Protein AF-A0A1S3YJ07-F1 (afdb_monomer_lite)

Structure (mmCIF, N/CA/C/O backbone):
data_AF-A0A1S3YJ07-F1
#
_entry.id   AF-A0A1S3YJ07-F1
#
loop_
_atom_site.group_PDB
_atom_site.id
_atom_site.type_symbol
_atom_site.label_atom_id
_atom_site.label_alt_id
_atom_site.label_comp_id
_atom_site.label_asym_id
_atom_site.label_entity_id
_atom_site.label_seq_id
_atom_site.pdbx_PDB_ins_code
_atom_site.Cartn_x
_atom_site.Cartn_y
_atom_site.Cartn_z
_atom_site.occupancy
_atom_site.B_iso_or_equiv
_atom_site.auth_seq_id
_atom_site.auth_comp_id
_atom_site.auth_asym_id
_atom_site.auth_atom_id
_atom_site.pdbx_PDB_model_num
ATOM 1 N N . MET A 1 1 ? 31.414 -29.945 -2.324 1.00 38.88 1 MET A N 1
ATOM 2 C CA . MET A 1 1 ? 31.951 -28.760 -1.620 1.00 38.88 1 MET A CA 1
ATOM 3 C C . MET A 1 1 ? 32.238 -27.699 -2.676 1.00 38.88 1 MET A C 1
ATOM 5 O O . MET A 1 1 ? 33.074 -27.951 -3.528 1.00 38.88 1 MET A O 1
ATOM 9 N N . GLY A 1 2 ? 31.501 -26.589 -2.704 1.00 36.69 2 GLY A N 1
ATOM 10 C CA . GLY A 1 2 ? 31.653 -25.562 -3.743 1.00 36.69 2 GLY A CA 1
ATOM 11 C C . GLY A 1 2 ? 30.536 -24.531 -3.644 1.00 36.69 2 GLY A C 1
ATOM 12 O O . GLY A 1 2 ? 29.537 -24.623 -4.344 1.00 36.69 2 GLY A O 1
ATOM 13 N N . ASN A 1 3 ? 30.669 -23.625 -2.679 1.00 35.56 3 ASN A N 1
ATOM 14 C CA . ASN A 1 3 ? 29.653 -22.651 -2.297 1.00 35.56 3 ASN A CA 1
ATOM 15 C C . ASN A 1 3 ? 29.493 -21.579 -3.384 1.00 35.56 3 ASN A C 1
ATOM 17 O O . ASN A 1 3 ? 30.415 -20.795 -3.603 1.00 35.56 3 ASN A O 1
ATOM 21 N N . SER A 1 4 ? 28.316 -21.504 -4.008 1.00 40.06 4 SER A N 1
ATOM 22 C CA . SER A 1 4 ? 27.933 -20.367 -4.848 1.00 40.06 4 SER A CA 1
ATOM 23 C C . SER A 1 4 ? 27.551 -19.205 -3.936 1.00 40.06 4 SER A C 1
ATOM 25 O O . SER A 1 4 ? 26.447 -19.146 -3.391 1.00 40.06 4 SER A O 1
ATOM 27 N N . LYS A 1 5 ? 28.516 -18.323 -3.675 1.00 46.84 5 LYS A N 1
ATOM 28 C CA . LYS A 1 5 ? 28.265 -17.061 -2.995 1.00 46.84 5 LYS A CA 1
ATOM 29 C C . LYS A 1 5 ? 28.143 -15.947 -4.037 1.00 46.84 5 LYS A C 1
ATOM 31 O O . LYS A 1 5 ? 28.994 -15.826 -4.909 1.00 46.84 5 LYS A O 1
ATOM 36 N N . HIS A 1 6 ? 27.141 -15.096 -3.813 1.00 47.03 6 HIS A N 1
ATOM 37 C CA . HIS A 1 6 ? 27.047 -13.697 -4.249 1.00 47.03 6 HIS A CA 1
ATOM 38 C C . HIS A 1 6 ? 26.337 -13.375 -5.575 1.00 47.03 6 HIS A C 1
ATOM 40 O O . HIS A 1 6 ? 26.879 -12.684 -6.426 1.00 47.03 6 HIS A O 1
ATOM 46 N N . GLN A 1 7 ? 25.036 -13.684 -5.641 1.00 44.62 7 GLN A N 1
ATOM 47 C CA . GLN A 1 7 ? 24.064 -12.913 -6.440 1.00 44.62 7 GLN A CA 1
ATOM 48 C C . GLN A 1 7 ? 23.417 -11.792 -5.589 1.00 44.62 7 GLN A C 1
ATOM 50 O O . GLN A 1 7 ? 22.205 -11.612 -5.588 1.00 44.62 7 GLN A O 1
ATOM 55 N N . THR A 1 8 ? 24.199 -11.072 -4.777 1.00 48.09 8 THR A N 1
ATOM 56 C CA . THR A 1 8 ? 23.688 -10.011 -3.878 1.00 48.09 8 THR A CA 1
ATOM 57 C C . THR A 1 8 ? 24.298 -8.629 -4.126 1.00 48.09 8 THR A C 1
ATOM 59 O O . THR A 1 8 ? 23.823 -7.654 -3.556 1.00 48.09 8 THR A O 1
ATOM 62 N N . HIS A 1 9 ? 25.296 -8.501 -5.009 1.00 48.03 9 HIS A N 1
ATOM 63 C CA . HIS A 1 9 ? 26.032 -7.243 -5.210 1.00 48.03 9 HIS A CA 1
ATOM 64 C C . HIS A 1 9 ? 25.485 -6.312 -6.311 1.00 48.03 9 HIS A C 1
ATOM 66 O O . HIS A 1 9 ? 25.940 -5.178 -6.405 1.00 48.03 9 HIS A O 1
ATOM 72 N N . LEU A 1 10 ? 24.509 -6.740 -7.123 1.00 54.19 10 LEU A N 1
ATOM 73 C CA . LEU A 1 10 ? 24.011 -5.948 -8.267 1.00 54.19 10 LEU A CA 1
ATOM 74 C C . LEU A 1 10 ? 22.705 -5.185 -8.003 1.00 54.19 10 LEU A C 1
ATOM 76 O O . LEU A 1 10 ? 22.367 -4.272 -8.749 1.00 54.19 10 LEU A O 1
ATOM 80 N N . VAL A 1 11 ? 21.975 -5.524 -6.937 1.00 60.56 11 VAL A N 1
ATOM 81 C CA . VAL A 1 11 ? 20.701 -4.860 -6.609 1.00 60.56 11 VAL A CA 1
ATOM 82 C C . VAL A 1 11 ? 20.949 -3.451 -6.065 1.00 60.56 11 VAL A C 1
ATOM 84 O O . VAL A 1 11 ? 20.222 -2.518 -6.388 1.00 60.56 11 VAL A O 1
ATOM 87 N N . TYR A 1 12 ? 22.011 -3.284 -5.277 1.00 69.19 12 TYR A N 1
ATOM 88 C CA . TYR A 1 12 ? 22.295 -2.039 -4.568 1.00 69.19 12 TYR A CA 1
ATOM 89 C C . TYR A 1 12 ? 22.664 -0.865 -5.503 1.00 69.19 12 TYR A C 1
ATOM 91 O O . TYR A 1 12 ? 22.020 0.178 -5.393 1.00 69.19 12 TYR A O 1
ATOM 99 N N . PRO A 1 13 ? 23.570 -1.020 -6.495 1.00 80.81 13 PRO A N 1
ATOM 100 C CA . PRO A 1 13 ? 23.916 0.075 -7.410 1.00 80.81 13 PRO A CA 1
ATOM 101 C C . PRO A 1 13 ? 22.731 0.540 -8.266 1.00 80.81 13 PRO A C 1
ATOM 103 O O . PRO A 1 13 ? 22.566 1.728 -8.532 1.00 80.81 13 PRO A O 1
ATOM 106 N N . HIS A 1 14 ? 21.868 -0.394 -8.676 1.00 84.62 14 HIS A N 1
ATOM 107 C CA . HIS A 1 14 ? 20.701 -0.068 -9.490 1.00 84.62 14 HIS A CA 1
ATOM 108 C C . HIS A 1 14 ? 19.656 0.734 -8.704 1.00 84.62 14 HIS A C 1
ATOM 110 O O . HIS A 1 14 ? 19.100 1.706 -9.216 1.00 84.62 14 HIS A O 1
ATOM 116 N N . VAL A 1 15 ? 19.413 0.349 -7.448 1.00 85.19 15 VAL A N 1
ATOM 117 C CA . VAL A 1 15 ? 18.497 1.068 -6.552 1.00 85.19 15 VAL A CA 1
ATOM 118 C C . VAL A 1 15 ? 19.017 2.479 -6.261 1.00 85.19 15 VAL A C 1
ATOM 120 O O . VAL A 1 15 ? 18.230 3.427 -6.277 1.00 85.19 15 VAL A O 1
ATOM 123 N N . GLU A 1 16 ? 20.327 2.647 -6.065 1.00 85.81 16 GLU A N 1
ATOM 124 C CA . GLU A 1 16 ? 20.937 3.971 -5.892 1.00 85.81 16 GLU A CA 1
ATOM 125 C C . GLU A 1 16 ? 20.755 4.862 -7.127 1.00 85.81 16 GLU A C 1
ATOM 127 O O . GLU A 1 16 ? 20.309 6.004 -6.997 1.00 85.81 16 GLU A O 1
ATOM 132 N N . ASP A 1 17 ? 21.031 4.359 -8.329 1.00 89.88 17 ASP A N 1
ATOM 133 C CA . ASP A 1 17 ? 20.862 5.139 -9.562 1.00 89.88 17 ASP A CA 1
ATOM 134 C C . ASP A 1 17 ? 19.401 5.494 -9.851 1.00 89.88 17 ASP A C 1
ATOM 136 O O . ASP A 1 17 ? 19.106 6.600 -10.316 1.00 89.88 17 ASP A O 1
ATOM 140 N N . LEU A 1 18 ? 18.468 4.594 -9.535 1.00 89.31 18 LEU A N 1
ATOM 141 C CA . LEU A 1 18 ? 17.036 4.880 -9.597 1.00 89.31 18 LEU A CA 1
ATOM 142 C C . LEU A 1 18 ? 16.640 5.982 -8.615 1.00 89.31 18 LEU A C 1
ATOM 144 O O . LEU A 1 18 ? 15.888 6.882 -8.989 1.00 89.31 18 LEU A O 1
ATOM 148 N N . SER A 1 19 ? 17.163 5.946 -7.387 1.00 88.25 19 SER A N 1
ATOM 149 C CA . SER A 1 19 ? 16.820 6.928 -6.352 1.00 88.25 19 SER A CA 1
ATOM 150 C C . SER A 1 19 ? 17.144 8.368 -6.772 1.00 88.25 19 SER A C 1
ATOM 152 O O . SER A 1 19 ? 16.365 9.276 -6.488 1.00 88.25 19 SER A O 1
ATOM 154 N N . LYS A 1 20 ? 18.216 8.565 -7.557 1.00 91.25 20 LYS A N 1
ATOM 155 C CA . LYS A 1 20 ? 18.638 9.876 -8.087 1.00 91.25 20 LYS A CA 1
ATOM 156 C C . LYS A 1 20 ? 17.612 10.513 -9.032 1.00 91.25 20 LYS A C 1
ATOM 158 O O . LYS A 1 20 ? 17.673 11.716 -9.269 1.00 91.25 20 LYS A O 1
ATOM 163 N N . ARG A 1 21 ? 16.676 9.731 -9.587 1.00 94.38 21 ARG A N 1
ATOM 164 C CA . ARG A 1 21 ? 15.612 10.229 -10.480 1.00 94.38 21 ARG A CA 1
ATOM 165 C C . ARG A 1 21 ? 14.458 10.894 -9.727 1.00 94.38 21 ARG A C 1
ATOM 167 O O . ARG A 1 21 ? 13.636 11.562 -10.350 1.00 94.38 21 ARG A O 1
ATOM 174 N N . PHE A 1 22 ? 14.380 10.716 -8.411 1.00 93.25 22 PHE A N 1
ATOM 175 C CA . PHE A 1 22 ? 13.319 11.262 -7.570 1.00 93.25 22 PHE A CA 1
ATOM 176 C C . PHE A 1 22 ? 13.853 12.411 -6.710 1.00 93.25 22 PHE A C 1
ATOM 178 O O . PHE A 1 22 ? 15.013 12.422 -6.313 1.00 93.25 22 PHE A O 1
ATOM 185 N N . LYS A 1 23 ? 12.990 13.384 -6.387 1.00 94.31 23 LYS A N 1
ATOM 186 C CA . LYS A 1 23 ? 13.354 14.508 -5.501 1.00 94.31 23 LYS A CA 1
ATOM 187 C C . LYS A 1 23 ? 13.697 14.039 -4.082 1.00 94.31 23 LYS A C 1
ATOM 189 O O . LYS A 1 23 ? 14.557 14.623 -3.434 1.00 94.31 23 L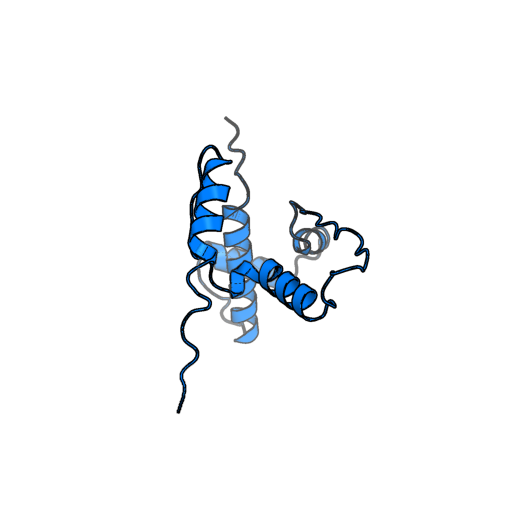YS A O 1
ATOM 194 N N . SER A 1 24 ? 13.009 13.007 -3.606 1.00 91.94 24 SER A N 1
ATOM 195 C CA . SER A 1 24 ? 13.280 12.321 -2.345 1.00 91.94 24 SER A CA 1
ATOM 196 C C . SER A 1 24 ? 12.685 10.913 -2.388 1.00 91.94 24 SER A C 1
ATOM 198 O O . SER A 1 24 ? 11.670 10.679 -3.046 1.00 91.94 24 SER A O 1
ATOM 200 N N . VAL A 1 25 ? 13.325 9.974 -1.690 1.00 90.94 25 VAL A N 1
ATOM 201 C CA . VAL A 1 25 ? 12.864 8.588 -1.526 1.00 90.94 25 VAL A CA 1
ATOM 202 C C . VAL A 1 25 ? 12.992 8.223 -0.052 1.00 90.94 25 VAL A C 1
ATOM 204 O O . VAL A 1 25 ? 14.011 8.510 0.571 1.00 90.94 25 VAL A O 1
ATOM 207 N N . GLU A 1 26 ? 11.963 7.591 0.507 1.00 90.75 26 GLU A N 1
ATOM 208 C CA . GLU A 1 26 ? 11.965 7.084 1.878 1.00 90.75 26 GLU A CA 1
ATOM 209 C C . GLU A 1 26 ? 11.729 5.571 1.856 1.00 90.75 26 GLU A C 1
ATOM 211 O O . GLU A 1 26 ? 10.799 5.087 1.209 1.00 90.75 26 GLU A O 1
ATOM 216 N N . PHE A 1 27 ? 12.555 4.819 2.582 1.00 87.81 27 PHE A N 1
ATOM 217 C CA . PHE A 1 27 ? 12.435 3.368 2.687 1.00 87.81 27 PHE A CA 1
ATOM 218 C C . PHE A 1 27 ? 11.774 2.997 4.014 1.00 87.81 27 PHE A C 1
ATOM 220 O O . PHE A 1 27 ? 12.301 3.290 5.086 1.00 87.81 27 PHE A O 1
ATOM 227 N N . LYS A 1 28 ? 10.618 2.328 3.946 1.00 89.12 28 LYS A N 1
ATOM 228 C CA . LYS A 1 28 ? 9.881 1.833 5.118 1.00 89.12 28 LYS A CA 1
ATOM 229 C C . LYS A 1 28 ? 9.706 0.329 5.043 1.00 89.12 28 LYS A C 1
ATOM 231 O O . LYS A 1 28 ? 9.272 -0.201 4.021 1.00 89.12 28 LYS A O 1
ATOM 236 N N . TYR A 1 29 ? 9.980 -0.348 6.153 1.00 87.81 29 TYR A N 1
ATOM 237 C CA . TYR A 1 29 ? 9.644 -1.757 6.289 1.00 87.81 29 TYR A CA 1
ATOM 238 C C . TYR A 1 29 ? 8.130 -1.922 6.459 1.00 87.81 29 TYR A C 1
ATOM 240 O O . TYR A 1 29 ? 7.545 -1.391 7.403 1.00 87.81 29 TYR A O 1
ATOM 248 N N . ASN A 1 30 ? 7.513 -2.686 5.559 1.00 83.50 30 ASN A N 1
ATOM 249 C CA . ASN A 1 30 ? 6.120 -3.102 5.657 1.00 83.50 30 ASN A CA 1
ATOM 250 C C . ASN A 1 30 ? 6.084 -4.632 5.764 1.00 83.50 30 ASN A C 1
ATOM 252 O O . ASN A 1 30 ? 6.571 -5.304 4.852 1.00 83.50 30 ASN A O 1
ATOM 256 N N . PRO A 1 31 ? 5.537 -5.203 6.855 1.00 88.50 31 PRO A N 1
ATOM 257 C CA . PRO A 1 31 ? 5.378 -6.646 6.971 1.00 88.50 31 PRO A CA 1
ATOM 258 C C . PRO A 1 31 ? 4.599 -7.219 5.787 1.00 88.50 31 PRO A C 1
ATOM 260 O O . PRO A 1 31 ? 3.668 -6.586 5.293 1.00 88.50 31 PRO A O 1
ATOM 263 N N . ARG A 1 32 ? 4.928 -8.454 5.398 1.00 82.88 32 ARG A N 1
ATOM 264 C CA . ARG A 1 32 ? 4.334 -9.170 4.258 1.00 82.88 32 ARG A CA 1
ATOM 265 C C . ARG A 1 32 ? 2.799 -9.124 4.225 1.00 82.88 32 ARG A C 1
ATOM 267 O O . ARG A 1 32 ? 2.214 -8.863 3.185 1.00 82.88 32 ARG A O 1
ATOM 274 N N . PHE A 1 33 ? 2.163 -9.268 5.388 1.00 79.81 33 PHE A N 1
ATOM 275 C CA . PHE A 1 33 ? 0.706 -9.183 5.554 1.00 79.81 33 PHE A CA 1
ATOM 276 C C . PHE A 1 33 ? 0.088 -7.861 5.057 1.00 79.81 33 PHE A C 1
ATOM 278 O O . PHE A 1 33 ? -1.074 -7.823 4.684 1.00 79.81 33 PHE A O 1
ATOM 285 N N . TYR A 1 34 ? 0.849 -6.766 5.040 1.00 80.50 34 TYR A N 1
ATOM 286 C CA . TYR A 1 34 ? 0.390 -5.469 4.533 1.00 80.50 34 TYR A CA 1
ATOM 287 C C . TYR A 1 34 ? 0.795 -5.208 3.078 1.00 80.50 34 TYR A C 1
ATOM 289 O O . TYR A 1 34 ? 0.461 -4.154 2.541 1.00 80.50 34 TYR A O 1
ATOM 297 N N . ASN A 1 35 ? 1.509 -6.140 2.444 1.00 86.88 35 ASN A N 1
ATOM 298 C CA . ASN A 1 35 ? 2.049 -5.999 1.095 1.00 86.88 35 ASN A CA 1
ATOM 299 C C . ASN A 1 35 ? 1.529 -7.094 0.146 1.00 86.88 35 ASN A C 1
ATOM 301 O O . ASN A 1 35 ? 2.222 -7.505 -0.783 1.00 86.88 35 ASN A O 1
ATOM 305 N N . GLU A 1 36 ? 0.297 -7.560 0.381 1.00 86.94 36 GLU A N 1
ATOM 306 C CA . GLU A 1 36 ? -0.337 -8.662 -0.360 1.00 86.94 36 GLU A CA 1
ATOM 307 C C . GLU A 1 36 ? -0.346 -8.431 -1.878 1.00 86.94 36 GLU A C 1
ATOM 309 O O . GLU A 1 36 ? -0.171 -9.375 -2.643 1.00 86.94 36 GLU A O 1
ATOM 314 N N . LEU A 1 37 ? -0.488 -7.177 -2.330 1.00 86.44 37 LEU A N 1
ATOM 315 C CA . LEU A 1 37 ? -0.423 -6.847 -3.755 1.00 86.44 37 LEU A CA 1
ATOM 316 C C . LEU A 1 37 ? 0.966 -7.133 -4.344 1.00 86.44 37 LEU A C 1
ATOM 318 O O . LEU A 1 37 ? 1.054 -7.724 -5.416 1.00 86.44 37 LEU A O 1
ATOM 322 N N . ALA A 1 38 ? 2.047 -6.746 -3.660 1.00 89.12 38 ALA A N 1
ATOM 323 C CA . ALA A 1 38 ? 3.400 -7.014 -4.143 1.00 89.12 38 ALA A CA 1
ATOM 324 C C . ALA A 1 38 ? 3.696 -8.520 -4.178 1.00 89.12 38 ALA A C 1
ATOM 326 O O . ALA A 1 38 ? 4.300 -9.001 -5.134 1.00 89.12 38 ALA A O 1
ATOM 327 N N . ASP A 1 39 ? 3.220 -9.270 -3.182 1.00 88.56 39 ASP A N 1
ATOM 328 C CA . ASP A 1 39 ? 3.329 -10.731 -3.159 1.00 88.56 39 ASP A CA 1
ATOM 329 C C . ASP A 1 39 ? 2.554 -11.393 -4.305 1.00 88.56 39 ASP A C 1
ATOM 331 O O . ASP A 1 39 ? 3.066 -12.312 -4.953 1.00 88.56 39 ASP A O 1
ATOM 335 N N . ALA A 1 40 ? 1.327 -10.933 -4.569 1.00 90.00 40 ALA A N 1
ATOM 336 C CA . ALA A 1 40 ? 0.510 -11.426 -5.672 1.00 90.00 40 ALA A CA 1
ATOM 337 C C . ALA A 1 40 ? 1.187 -11.147 -7.021 1.00 90.00 40 ALA A C 1
ATOM 339 O O . ALA A 1 40 ? 1.276 -12.044 -7.857 1.00 90.00 40 ALA A O 1
ATOM 340 N N . LEU A 1 41 ? 1.740 -9.945 -7.208 1.00 88.81 41 LEU A N 1
ATOM 341 C CA . LEU A 1 41 ? 2.488 -9.578 -8.412 1.00 88.81 41 LEU A CA 1
ATOM 342 C C . LEU A 1 41 ? 3.770 -10.403 -8.573 1.00 88.81 41 LEU A C 1
ATOM 344 O O . LEU A 1 41 ? 4.045 -10.879 -9.670 1.00 88.81 41 LEU A O 1
ATOM 348 N N . ALA A 1 42 ? 4.528 -10.627 -7.496 1.00 89.06 42 ALA A N 1
ATOM 349 C CA . ALA A 1 42 ? 5.719 -11.477 -7.529 1.00 89.06 42 ALA A CA 1
ATOM 350 C C . ALA A 1 42 ? 5.375 -12.936 -7.873 1.00 89.06 42 ALA A C 1
ATOM 352 O O . ALA A 1 42 ? 6.106 -13.590 -8.614 1.00 89.06 42 ALA A O 1
ATOM 353 N N . THR A 1 43 ? 4.241 -13.431 -7.368 1.00 90.94 43 THR A N 1
ATOM 354 C CA . THR A 1 43 ? 3.727 -14.770 -7.687 1.00 90.94 43 THR A CA 1
ATOM 355 C C . THR A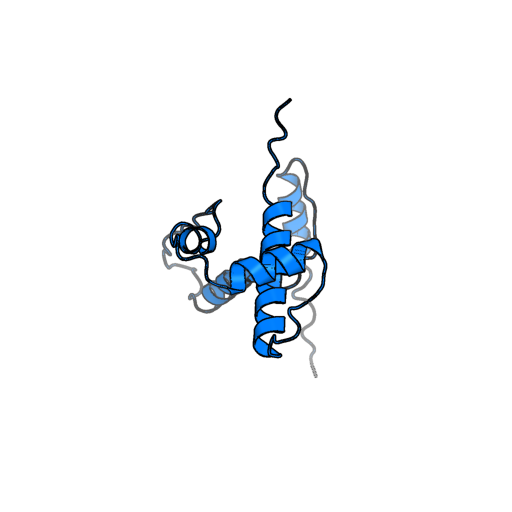 1 43 ? 3.272 -14.861 -9.142 1.00 90.94 43 THR A C 1
ATOM 357 O O . THR A 1 43 ? 3.565 -15.841 -9.812 1.00 90.94 43 THR A O 1
ATOM 360 N N . LEU A 1 44 ? 2.593 -13.840 -9.666 1.00 87.31 44 LEU A N 1
ATOM 361 C CA . LEU A 1 44 ? 2.229 -13.795 -11.084 1.00 87.31 44 LEU A CA 1
ATOM 362 C C . LEU A 1 44 ? 3.480 -13.772 -11.966 1.00 87.31 44 LEU A C 1
ATOM 364 O O . LEU A 1 44 ? 3.584 -14.563 -12.898 1.00 87.31 44 LEU A O 1
ATOM 368 N N . ALA A 1 45 ? 4.456 -12.927 -11.632 1.00 84.56 45 ALA A N 1
ATOM 369 C CA . ALA A 1 45 ? 5.710 -12.821 -12.369 1.00 84.56 45 ALA A CA 1
ATOM 370 C C . ALA A 1 45 ? 6.513 -14.131 -12.385 1.00 84.56 45 ALA A C 1
ATOM 372 O O . ALA A 1 45 ? 7.181 -14.403 -13.374 1.00 84.56 45 ALA A O 1
ATOM 373 N N . SER A 1 46 ? 6.441 -14.955 -11.332 1.00 84.38 46 SER A N 1
ATOM 374 C CA . SER A 1 46 ? 7.148 -16.244 -11.296 1.00 84.38 46 SER A CA 1
ATOM 375 C C . SER A 1 46 ? 6.500 -17.330 -12.157 1.00 84.38 46 SER A C 1
ATOM 377 O O . SER A 1 46 ? 7.172 -18.288 -12.534 1.00 84.38 46 SER A O 1
ATOM 379 N N . VAL A 1 47 ? 5.207 -17.196 -12.456 1.00 85.19 47 VAL A N 1
ATOM 380 C CA . VAL A 1 47 ? 4.462 -18.118 -13.328 1.00 85.19 47 VAL A CA 1
ATOM 381 C C . VAL A 1 47 ? 4.589 -17.714 -14.797 1.00 85.19 47 VAL A C 1
ATOM 383 O O . VAL A 1 47 ? 4.410 -18.546 -15.687 1.00 85.19 47 VAL A O 1
ATOM 386 N N . LEU A 1 48 ? 4.906 -16.447 -15.065 1.00 78.75 48 LEU A N 1
ATOM 387 C CA . LEU A 1 48 ? 5.100 -15.966 -16.423 1.00 78.75 48 LEU A CA 1
ATOM 388 C C . LEU A 1 48 ? 6.423 -16.496 -17.006 1.00 78.75 48 LEU A C 1
ATOM 390 O O . LEU A 1 48 ? 7.440 -16.530 -16.311 1.00 78.75 48 LEU A O 1
ATOM 394 N N . PRO A 1 49 ? 6.426 -16.917 -18.284 1.00 74.06 49 PRO A N 1
ATOM 395 C CA . PRO A 1 49 ? 7.655 -17.291 -18.969 1.00 74.06 49 PRO A CA 1
ATOM 396 C C . PRO A 1 49 ? 8.586 -16.080 -19.094 1.00 74.06 49 PRO A C 1
ATOM 398 O O . PRO A 1 49 ? 8.123 -14.941 -19.159 1.00 74.06 49 PRO A O 1
ATOM 401 N N . ASP A 1 50 ? 9.895 -16.341 -19.161 1.00 71.12 50 ASP A N 1
ATOM 402 C CA . ASP A 1 50 ? 10.909 -15.306 -19.382 1.00 71.12 50 ASP A CA 1
ATOM 403 C C . ASP A 1 50 ? 10.537 -14.483 -20.634 1.00 71.12 50 ASP A C 1
ATOM 405 O O . ASP A 1 50 ? 10.434 -15.056 -21.728 1.00 71.12 50 ASP A O 1
ATOM 409 N N . PRO A 1 51 ? 10.282 -13.165 -20.507 1.00 63.38 51 PRO A N 1
ATOM 410 C CA . PRO A 1 51 ? 9.723 -12.338 -21.574 1.00 63.38 51 PRO A CA 1
ATOM 411 C C . PRO A 1 51 ? 10.745 -11.996 -22.668 1.00 63.38 51 PRO A C 1
ATOM 413 O O . PRO A 1 51 ? 10.641 -10.950 -23.303 1.00 63.38 51 PRO A O 1
ATOM 416 N N . GLY A 1 52 ? 11.725 -12.868 -22.925 1.00 68.75 52 GLY A N 1
ATOM 417 C CA . GLY A 1 52 ? 12.802 -12.633 -23.884 1.00 68.75 52 GLY A CA 1
ATOM 418 C C . GLY A 1 52 ? 12.303 -12.195 -25.265 1.00 68.75 52 GLY A C 1
ATOM 419 O O . GLY A 1 52 ? 12.893 -11.296 -25.847 1.00 68.75 52 GLY A O 1
ATOM 420 N N . ASN A 1 53 ? 11.198 -12.777 -25.756 1.00 63.78 53 ASN A N 1
ATOM 421 C CA . ASN A 1 53 ? 10.589 -12.437 -27.054 1.00 63.78 53 ASN A CA 1
ATOM 422 C C . ASN A 1 53 ? 9.044 -12.404 -27.047 1.00 63.78 53 ASN A C 1
ATOM 424 O O . ASN A 1 53 ? 8.432 -12.250 -28.104 1.00 63.78 53 ASN A O 1
ATOM 428 N N . VAL A 1 54 ? 8.389 -12.601 -25.897 1.00 70.44 54 VAL A N 1
ATOM 429 C CA . VAL A 1 54 ? 6.921 -12.684 -25.820 1.00 70.44 54 VAL A CA 1
ATOM 430 C C . VAL A 1 54 ? 6.363 -11.324 -25.422 1.00 70.44 54 VAL A C 1
ATOM 432 O O . VAL A 1 54 ? 6.709 -10.791 -24.371 1.00 70.44 54 VAL A O 1
ATOM 435 N N . HIS A 1 55 ? 5.492 -10.765 -26.264 1.00 73.62 55 HIS A N 1
ATOM 436 C CA . HIS A 1 55 ? 4.739 -9.566 -25.914 1.00 73.62 55 HIS A CA 1
ATOM 437 C C . HIS A 1 55 ? 3.726 -9.918 -24.822 1.00 73.62 55 HIS A C 1
ATOM 439 O O . HIS A 1 55 ? 2.842 -10.745 -25.038 1.00 73.62 55 HIS A O 1
ATOM 445 N N . ILE A 1 56 ? 3.892 -9.319 -23.644 1.00 74.38 56 ILE A N 1
ATOM 446 C CA . ILE A 1 56 ? 2.943 -9.417 -22.537 1.00 74.38 56 ILE A CA 1
ATOM 447 C C . ILE A 1 56 ? 2.205 -8.085 -22.476 1.00 74.38 56 ILE A C 1
ATOM 449 O O . ILE A 1 56 ? 2.842 -7.036 -22.344 1.00 74.38 56 ILE A O 1
ATOM 453 N N . ASP A 1 57 ? 0.879 -8.135 -22.572 1.00 79.56 57 ASP A N 1
ATOM 454 C CA . ASP A 1 57 ? 0.046 -6.946 -22.433 1.00 79.56 57 ASP A CA 1
ATOM 455 C C . ASP A 1 57 ? 0.261 -6.308 -21.046 1.00 79.56 57 ASP A C 1
ATOM 457 O O . ASP A 1 57 ? 0.332 -7.025 -20.039 1.00 79.56 57 ASP A O 1
ATOM 461 N N . PRO A 1 58 ? 0.375 -4.970 -20.952 1.00 79.06 58 PRO A N 1
ATOM 462 C CA . PRO A 1 58 ? 0.540 -4.296 -19.671 1.00 79.06 58 PRO A CA 1
ATOM 463 C C . PRO A 1 58 ? -0.616 -4.605 -18.711 1.00 79.06 58 PRO A C 1
ATOM 465 O O . PRO A 1 58 ? -1.787 -4.467 -19.059 1.00 79.06 58 PRO A O 1
ATOM 468 N N . LEU A 1 59 ? -0.287 -4.973 -17.470 1.00 81.69 59 LEU A N 1
ATOM 469 C CA . LEU A 1 59 ? -1.289 -5.161 -16.425 1.00 81.69 59 LEU A CA 1
ATOM 470 C C . LEU A 1 59 ? -1.767 -3.799 -15.905 1.00 81.69 59 LEU A C 1
ATOM 472 O O . LEU A 1 59 ? -1.005 -3.067 -15.268 1.00 81.69 59 LEU A O 1
ATOM 476 N N . GLU A 1 60 ? -3.039 -3.473 -16.125 1.00 81.25 60 GLU A N 1
ATOM 477 C CA . GLU A 1 60 ? -3.650 -2.271 -15.558 1.00 81.25 60 GLU A CA 1
ATOM 478 C C . GLU A 1 60 ? -3.987 -2.465 -14.073 1.00 81.25 60 GLU A C 1
ATOM 480 O O . GLU A 1 60 ? -4.784 -3.326 -13.695 1.00 81.25 60 GLU A O 1
ATOM 485 N N . ILE A 1 61 ? -3.407 -1.623 -13.213 1.00 81.06 61 ILE A N 1
ATOM 486 C CA . ILE A 1 61 ? -3.711 -1.594 -11.779 1.00 81.06 61 ILE A CA 1
ATOM 487 C C . ILE A 1 61 ? -4.618 -0.397 -11.499 1.00 81.06 61 ILE A C 1
ATOM 489 O O . ILE A 1 61 ? -4.191 0.754 -11.560 1.00 81.06 61 ILE A O 1
ATOM 493 N N . GLN A 1 62 ? -5.874 -0.666 -11.146 1.00 79.31 62 GLN A N 1
ATOM 494 C CA . GLN A 1 62 ? -6.812 0.374 -10.726 1.00 79.31 62 GLN A CA 1
ATOM 495 C C . GLN A 1 62 ? -6.734 0.580 -9.212 1.00 79.31 62 GLN A C 1
ATOM 497 O O . GLN A 1 62 ? -7.093 -0.302 -8.428 1.00 79.31 62 GLN A O 1
ATOM 502 N N . VAL A 1 63 ? -6.308 1.770 -8.789 1.00 74.88 63 VAL A N 1
ATOM 503 C CA . VAL A 1 63 ? -6.351 2.172 -7.380 1.00 74.88 63 VAL A CA 1
ATOM 504 C C . VAL A 1 63 ? -7.753 2.689 -7.071 1.00 74.88 63 VAL A C 1
ATOM 506 O O . VAL A 1 63 ? -8.172 3.723 -7.582 1.00 74.88 63 VAL A O 1
ATOM 509 N N . ARG A 1 64 ? -8.501 1.964 -6.236 1.00 69.19 64 ARG A N 1
ATOM 510 C CA . ARG A 1 64 ? -9.805 2.419 -5.737 1.00 69.19 64 ARG A CA 1
ATOM 511 C C . ARG A 1 64 ? -9.615 3.108 -4.391 1.00 69.19 64 ARG A C 1
ATOM 513 O O . ARG A 1 64 ? -9.165 2.478 -3.440 1.00 69.19 64 ARG A O 1
ATOM 520 N N . GLU A 1 65 ? -9.996 4.380 -4.303 1.00 60.31 65 GLU A N 1
ATOM 521 C CA . GLU A 1 65 ? -9.945 5.149 -3.048 1.00 60.31 65 GLU A CA 1
ATOM 522 C C . GLU A 1 65 ? -10.942 4.628 -2.001 1.00 60.31 65 GLU A C 1
ATOM 524 O O . GLU A 1 65 ? -10.701 4.718 -0.797 1.00 60.31 65 GLU A O 1
ATOM 529 N N . ARG A 1 66 ? -12.053 4.027 -2.448 1.00 55.28 66 ARG A N 1
ATOM 530 C CA . ARG A 1 66 ? -13.007 3.347 -1.568 1.00 55.28 66 ARG A CA 1
ATOM 531 C C . ARG A 1 66 ? -12.642 1.875 -1.421 1.00 55.28 66 ARG A C 1
ATOM 533 O O . ARG A 1 66 ? -12.576 1.133 -2.402 1.00 55.28 66 ARG A O 1
ATOM 540 N N . HIS A 1 67 ? -12.493 1.438 -0.171 1.00 58.06 67 HIS A N 1
ATOM 541 C CA . HIS A 1 67 ? -12.486 0.020 0.167 1.00 58.06 67 HIS A CA 1
ATOM 542 C C . HIS A 1 67 ? -13.751 -0.633 -0.407 1.00 58.06 67 HIS A C 1
ATOM 544 O O . HIS A 1 67 ? -14.859 -0.157 -0.167 1.00 58.06 67 HIS A O 1
ATOM 550 N N . SER A 1 68 ? -13.599 -1.754 -1.115 1.00 52.00 68 SER A N 1
ATOM 551 C CA . SER A 1 68 ? -14.715 -2.567 -1.629 1.00 52.00 68 SER A CA 1
ATOM 552 C C . SER A 1 68 ? -15.731 -2.952 -0.544 1.00 52.00 68 SER A C 1
ATOM 554 O O . SER A 1 68 ? -16.889 -3.216 -0.846 1.00 52.00 68 SER A O 1
ATOM 556 N N . TYR A 1 69 ? -15.316 -2.917 0.725 1.00 48.28 69 TYR A N 1
ATOM 557 C CA . TYR A 1 69 ? -16.159 -3.170 1.889 1.00 48.28 69 TYR A CA 1
ATOM 558 C C . TYR A 1 69 ? -17.166 -2.044 2.201 1.00 48.28 69 TYR A C 1
ATOM 560 O O . TYR A 1 69 ? -18.191 -2.310 2.821 1.00 48.28 69 TYR A O 1
ATOM 568 N N . CYS A 1 70 ? -16.921 -0.799 1.772 1.00 49.59 70 CYS A N 1
ATOM 569 C CA . CYS A 1 70 ? -17.843 0.321 2.012 1.00 49.59 70 CYS A CA 1
ATOM 570 C C . CYS A 1 70 ? -19.159 0.173 1.235 1.00 49.59 70 CYS A C 1
ATOM 572 O O . CYS A 1 70 ? -20.198 0.615 1.714 1.00 49.59 70 CYS A O 1
ATOM 574 N N . ASN A 1 71 ? -19.141 -0.527 0.098 1.00 46.31 71 ASN A N 1
ATOM 575 C CA . ASN A 1 71 ? -20.344 -0.758 -0.703 1.00 46.31 71 ASN A CA 1
ATOM 576 C C . ASN A 1 71 ? -21.300 -1.789 -0.075 1.00 46.31 71 ASN A C 1
ATOM 578 O O . ASN A 1 71 ? -22.424 -1.913 -0.536 1.00 46.31 71 ASN A O 1
ATOM 582 N N . ALA A 1 72 ? -20.869 -2.531 0.954 1.00 47.97 72 ALA A N 1
ATOM 583 C CA . ALA A 1 72 ? -21.710 -3.508 1.651 1.00 47.97 72 ALA A CA 1
ATOM 584 C C . ALA A 1 72 ? -22.327 -2.968 2.956 1.00 47.97 72 ALA A C 1
ATOM 586 O O . ALA A 1 72 ? -23.107 -3.668 3.593 1.00 47.97 72 ALA A O 1
ATOM 587 N N . ILE A 1 73 ? -21.947 -1.759 3.393 1.00 49.44 73 ILE A N 1
ATOM 588 C CA . ILE A 1 73 ? -22.469 -1.140 4.627 1.00 49.44 73 ILE A CA 1
ATOM 589 C C . ILE A 1 73 ? -23.473 -0.025 4.307 1.00 49.44 73 ILE A C 1
ATOM 591 O O . ILE A 1 73 ? -24.332 0.291 5.130 1.00 49.44 73 ILE A O 1
ATOM 595 N N . GLU A 1 74 ? -23.413 0.552 3.107 1.00 52.22 74 GLU A N 1
ATOM 596 C CA . GLU A 1 74 ? -24.503 1.379 2.603 1.00 52.22 74 GLU A CA 1
ATOM 597 C C . GLU A 1 74 ? -25.649 0.451 2.170 1.00 52.22 74 GLU A C 1
ATOM 599 O O . GLU A 1 74 ? -25.595 -0.149 1.103 1.00 52.22 74 GLU A O 1
ATOM 604 N N . MET A 1 75 ? -26.680 0.379 3.025 1.00 50.09 75 MET A N 1
ATOM 605 C CA . MET A 1 75 ? -28.046 -0.111 2.767 1.00 50.09 75 MET A CA 1
ATOM 606 C C . MET A 1 75 ? -28.430 -1.465 3.398 1.00 50.09 75 MET A C 1
ATOM 608 O O . MET A 1 75 ? -28.703 -2.442 2.714 1.00 50.09 75 MET A O 1
ATOM 612 N N . GLU A 1 76 ? -28.623 -1.460 4.721 1.00 42.91 76 GLU A N 1
ATOM 613 C CA . GLU A 1 76 ? -29.871 -1.993 5.285 1.00 42.91 76 GLU A CA 1
ATOM 614 C C . GLU A 1 76 ? -30.317 -1.101 6.468 1.00 42.91 76 GLU A C 1
ATOM 616 O O . GLU A 1 76 ? -29.517 -0.842 7.371 1.00 42.91 76 GLU A O 1
ATOM 621 N N . PRO A 1 77 ? -31.555 -0.564 6.471 1.00 49.09 77 PRO A N 1
ATOM 622 C CA . PRO A 1 77 ? -32.115 0.173 7.607 1.00 49.09 77 PRO A CA 1
ATOM 623 C C . PRO A 1 77 ? -32.580 -0.761 8.733 1.00 49.09 77 PRO A C 1
ATOM 625 O O . PRO A 1 77 ? -33.057 -0.283 9.761 1.00 49.09 77 PRO A O 1
ATOM 628 N N . ASP A 1 78 ? -32.433 -2.076 8.560 1.00 49.38 78 ASP A N 1
ATOM 629 C CA . ASP A 1 78 ? -32.666 -3.034 9.623 1.00 49.38 78 ASP A CA 1
ATOM 630 C C . ASP A 1 78 ? -31.450 -3.010 10.552 1.00 49.38 78 ASP A C 1
ATOM 632 O O . ASP A 1 78 ? -30.376 -3.545 10.266 1.00 49.38 78 ASP A O 1
ATOM 636 N N . VAL A 1 79 ? -31.579 -2.244 11.636 1.00 54.56 79 VAL A N 1
ATOM 637 C CA . VAL A 1 79 ? -30.539 -2.055 12.647 1.00 54.56 79 VAL A CA 1
ATOM 638 C C . VAL A 1 79 ? -30.336 -3.390 13.350 1.00 54.56 79 VAL A C 1
ATOM 640 O O . VAL A 1 79 ? -30.871 -3.631 14.431 1.00 54.56 79 VAL A O 1
ATOM 643 N N . GLN A 1 80 ? -29.555 -4.277 12.731 1.00 65.19 80 GLN A N 1
ATOM 644 C CA . GLN A 1 80 ? -29.260 -5.564 13.327 1.00 65.19 80 GLN A CA 1
ATOM 645 C C . GLN A 1 80 ? -28.616 -5.325 14.708 1.00 65.19 80 GLN A C 1
ATOM 647 O O . GLN A 1 80 ? -27.733 -4.463 14.831 1.00 65.19 80 GLN A O 1
ATOM 652 N N . PRO A 1 81 ? -29.014 -6.083 15.750 1.00 63.44 81 PRO A N 1
ATOM 653 C CA . PRO A 1 81 ? -28.600 -5.855 17.139 1.00 63.44 81 PRO A CA 1
ATOM 654 C C . PRO A 1 81 ? -27.082 -5.715 17.334 1.00 63.44 81 PRO A C 1
ATOM 656 O O . PRO A 1 81 ? -26.617 -4.936 18.166 1.00 63.44 81 PRO A O 1
ATOM 659 N N . TRP A 1 82 ? -26.289 -6.386 16.491 1.00 67.94 82 TRP A N 1
ATOM 660 C CA . TRP A 1 82 ? -24.830 -6.305 16.526 1.00 67.94 82 TRP A CA 1
ATOM 661 C C . TRP A 1 82 ? -24.284 -4.892 16.276 1.00 67.94 82 TRP A C 1
ATOM 663 O O . TRP A 1 82 ? -23.204 -4.569 16.765 1.00 67.94 82 TRP A O 1
ATOM 673 N N . ASN A 1 83 ? -24.986 -4.030 15.530 1.00 70.50 83 ASN A N 1
ATOM 674 C CA . ASN A 1 83 ? -24.540 -2.654 15.282 1.00 70.50 83 ASN A CA 1
ATOM 675 C C . ASN A 1 83 ? -24.593 -1.832 16.579 1.00 70.50 83 ASN A C 1
ATOM 677 O O . ASN A 1 83 ? -23.639 -1.127 16.918 1.00 70.50 83 ASN A O 1
ATOM 681 N N . HIS A 1 84 ? -25.669 -1.991 17.353 1.00 72.50 84 HIS A N 1
ATOM 682 C CA . HIS A 1 84 ? -25.792 -1.375 18.671 1.00 72.50 84 HIS A CA 1
ATOM 683 C C . HIS A 1 84 ? -24.685 -1.863 19.620 1.00 72.50 84 HIS A C 1
ATOM 685 O O . HIS A 1 84 ? -24.022 -1.050 20.271 1.00 72.50 84 HIS A O 1
ATOM 691 N N . ASP A 1 85 ? -24.412 -3.168 19.626 1.00 76.25 85 ASP A N 1
ATOM 692 C CA . ASP A 1 85 ? -23.372 -3.762 20.472 1.00 76.25 85 ASP A CA 1
ATOM 693 C C . ASP A 1 85 ? -21.963 -3.269 20.124 1.00 76.25 85 ASP A C 1
ATOM 695 O O . ASP A 1 85 ? -21.157 -3.003 21.017 1.00 76.25 85 ASP A O 1
ATOM 699 N N . ILE A 1 86 ? -21.656 -3.087 18.837 1.00 78.50 86 ILE A N 1
ATOM 700 C CA . ILE A 1 86 ? -20.364 -2.541 18.396 1.00 78.50 86 ILE A CA 1
ATOM 701 C C . ILE A 1 86 ? -20.243 -1.070 18.762 1.00 78.50 86 ILE A C 1
ATOM 703 O O . ILE A 1 86 ? -19.200 -0.667 19.274 1.00 78.50 86 ILE A O 1
ATOM 707 N N . LYS A 1 87 ? -21.286 -0.262 18.536 1.00 76.00 87 LYS A N 1
ATOM 708 C CA . LYS A 1 87 ? -21.284 1.156 18.934 1.00 76.00 87 LYS A CA 1
ATOM 709 C C . LYS A 1 87 ? -21.056 1.298 20.439 1.00 76.00 87 LYS A C 1
ATOM 711 O O . LYS A 1 87 ? -20.235 2.116 20.862 1.00 76.00 87 LYS A O 1
ATOM 716 N N . ARG A 1 88 ? -21.719 0.460 21.245 1.00 78.00 88 ARG A N 1
ATOM 717 C CA . ARG A 1 88 ? -21.498 0.392 22.693 1.00 78.00 88 ARG A CA 1
ATOM 718 C C . ARG A 1 88 ? -20.060 -0.010 23.016 1.00 78.00 88 ARG A C 1
ATOM 720 O O . ARG A 1 88 ? -19.420 0.692 23.796 1.00 78.00 88 ARG A O 1
ATOM 727 N N . PHE A 1 89 ? -19.528 -1.062 22.393 1.00 79.19 89 PHE A N 1
ATOM 728 C CA . PHE A 1 89 ? -18.151 -1.515 22.614 1.00 79.19 89 PHE A CA 1
ATOM 729 C C . PHE A 1 89 ? -17.112 -0.453 22.226 1.00 79.19 89 PHE A C 1
ATOM 731 O O . PHE A 1 89 ? -16.156 -0.222 22.959 1.00 79.19 89 PHE A O 1
ATOM 738 N N . VAL A 1 90 ? -17.294 0.257 21.112 1.00 78.25 90 VAL A N 1
ATOM 739 C CA . VAL A 1 90 ? -16.381 1.335 20.697 1.00 78.25 90 VAL A CA 1
ATOM 740 C C . VAL A 1 90 ? -16.329 2.441 21.755 1.00 78.25 90 VAL A C 1
ATOM 742 O O . VAL A 1 90 ? -15.229 2.901 22.076 1.00 78.25 90 VAL A O 1
ATOM 745 N N . LYS A 1 91 ? -17.487 2.801 22.328 1.00 78.00 91 LYS A N 1
ATOM 746 C CA . LYS A 1 91 ? -17.643 3.866 23.330 1.00 78.00 91 LYS A CA 1
ATOM 747 C C . LYS A 1 91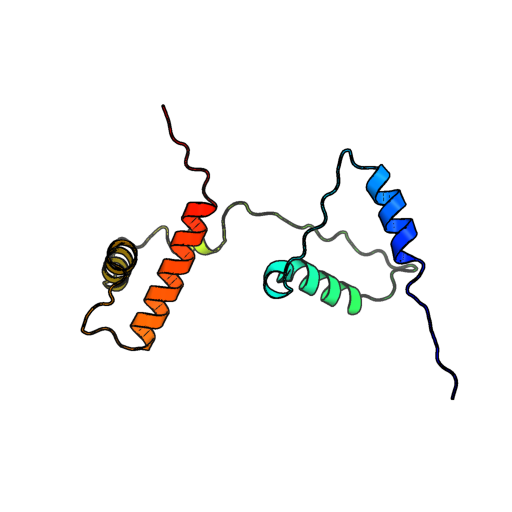 ? -17.184 3.468 24.737 1.00 78.00 91 LYS A C 1
ATOM 749 O O . LYS A 1 91 ? -16.565 4.275 25.417 1.00 78.00 91 LYS A O 1
ATOM 754 N N . THR A 1 92 ? -17.510 2.255 25.176 1.00 81.88 92 THR A N 1
ATOM 755 C CA . THR A 1 92 ? -17.341 1.806 26.575 1.00 81.88 92 THR A CA 1
ATOM 756 C C . THR A 1 92 ? -16.211 0.799 26.763 1.00 81.88 92 THR A C 1
ATOM 758 O O . THR A 1 92 ? -15.773 0.587 27.883 1.00 81.88 92 THR A O 1
ATOM 761 N N . LYS A 1 93 ? -15.714 0.192 25.677 1.00 77.88 93 LYS A N 1
ATOM 762 C CA . LYS A 1 93 ? -14.791 -0.961 25.677 1.00 77.88 93 LYS A CA 1
ATOM 763 C C . LYS A 1 93 ? -15.344 -2.215 26.367 1.00 77.88 93 LYS A C 1
ATOM 765 O O . LYS A 1 93 ? -14.598 -3.163 26.591 1.00 77.88 93 LYS A O 1
ATOM 770 N N . GLU A 1 94 ? -16.651 -2.260 26.618 1.00 80.38 94 GLU A N 1
ATOM 771 C CA . GLU A 1 94 ? -17.344 -3.380 27.255 1.00 80.38 94 GLU A CA 1
ATOM 772 C C . GLU A 1 94 ? -18.177 -4.178 26.247 1.00 80.38 94 GLU A C 1
ATOM 774 O O . GLU A 1 94 ? -18.784 -3.621 25.327 1.00 80.38 94 GLU A O 1
ATOM 779 N N . TYR A 1 95 ? -18.217 -5.499 26.429 1.00 78.56 95 TYR A N 1
ATOM 780 C CA . TYR A 1 95 ? -19.071 -6.393 25.646 1.00 78.56 95 TYR A CA 1
ATOM 781 C C . TYR A 1 95 ? -20.448 -6.552 26.306 1.00 78.56 95 TYR A C 1
ATOM 783 O O . TYR A 1 95 ? -20.539 -6.472 27.531 1.00 78.56 95 TYR A O 1
ATOM 791 N N . PRO A 1 96 ? -21.512 -6.854 25.539 1.00 77.25 96 PRO A N 1
ATOM 792 C CA . PRO A 1 96 ? -22.786 -7.264 26.122 1.00 77.25 96 PRO A CA 1
ATOM 793 C C . PRO A 1 96 ? -22.606 -8.498 27.017 1.00 77.25 96 PRO A C 1
ATOM 795 O O . PRO A 1 96 ? -21.878 -9.425 26.652 1.00 77.25 96 PRO A O 1
ATOM 798 N N . GLU A 1 97 ? -23.289 -8.532 28.163 1.00 78.12 97 GLU A N 1
ATOM 799 C CA . GLU A 1 97 ? -23.183 -9.629 29.142 1.00 78.12 97 GLU A CA 1
ATOM 800 C C . GLU A 1 97 ? -23.511 -10.998 28.530 1.00 78.12 97 GLU A C 1
ATOM 802 O O . GLU A 1 97 ? -22.839 -11.985 28.812 1.00 78.12 97 GLU A O 1
ATOM 807 N N . GLN A 1 98 ? -24.487 -11.031 27.621 1.00 79.50 98 GLN A N 1
ATOM 808 C CA . GLN A 1 98 ? -24.978 -12.239 26.950 1.00 79.50 98 GLN A CA 1
ATOM 809 C C . GLN A 1 98 ? -24.201 -12.586 25.663 1.00 79.50 98 GLN A C 1
ATOM 811 O O . GLN A 1 98 ? -24.585 -13.493 24.927 1.00 79.50 98 GLN A O 1
ATOM 816 N N . ALA A 1 99 ? -23.125 -11.862 25.330 1.00 78.19 99 ALA A N 1
ATOM 817 C CA . ALA A 1 99 ? -22.396 -12.102 24.087 1.00 78.19 99 ALA A CA 1
ATOM 818 C C . ALA A 1 99 ? -21.572 -13.399 24.157 1.00 78.19 99 ALA A C 1
ATOM 820 O O . ALA A 1 99 ? -20.701 -13.556 25.021 1.00 78.19 99 ALA A O 1
ATOM 821 N N . SER A 1 100 ? -21.791 -14.297 23.192 1.00 83.12 100 SER A N 1
ATOM 822 C CA . SER A 1 100 ? -20.958 -15.488 22.999 1.00 83.12 100 SER A CA 1
ATOM 823 C C . SER A 1 100 ? -19.511 -15.112 22.647 1.00 83.12 100 SER A C 1
ATOM 825 O O . SER A 1 100 ? -19.226 -13.985 22.229 1.00 83.12 100 SER A O 1
ATOM 827 N N . GLY A 1 101 ? -18.575 -16.056 22.791 1.00 81.81 101 GLY A N 1
ATOM 828 C CA . GLY A 1 101 ? -17.170 -15.838 22.419 1.00 81.81 101 GLY A CA 1
ATOM 829 C C . GLY A 1 101 ? -17.006 -15.387 20.962 1.00 81.81 101 GLY A C 1
ATOM 830 O O . GLY A 1 101 ? -16.282 -14.427 20.686 1.00 81.81 101 GLY A O 1
ATOM 831 N N . ASP A 1 102 ? -17.757 -16.001 20.048 1.00 81.50 102 ASP A N 1
ATOM 832 C CA . ASP A 1 102 ? -17.756 -15.646 18.626 1.00 81.50 102 ASP A CA 1
ATOM 833 C C . ASP A 1 102 ? -18.352 -14.259 18.372 1.00 81.50 102 ASP A C 1
ATOM 835 O O . ASP A 1 102 ? -17.829 -13.495 17.553 1.00 81.50 102 ASP A O 1
ATOM 839 N N . GLN A 1 103 ? -19.387 -13.880 19.127 1.00 77.31 103 GLN A N 1
ATOM 840 C CA . GLN A 1 103 ? -19.981 -12.548 19.044 1.00 77.31 103 GLN A CA 1
ATOM 841 C C . GLN A 1 103 ? -19.005 -11.475 19.537 1.00 77.31 103 GLN A C 1
ATOM 843 O O . GLN A 1 103 ? -18.840 -10.438 18.892 1.00 77.31 103 GLN A O 1
ATOM 848 N N . LYS A 1 104 ? -18.290 -11.736 20.638 1.00 79.94 104 LYS A N 1
ATOM 849 C CA . LYS A 1 104 ? -17.244 -10.839 21.155 1.00 79.94 104 LYS A CA 1
ATOM 850 C C . LYS A 1 104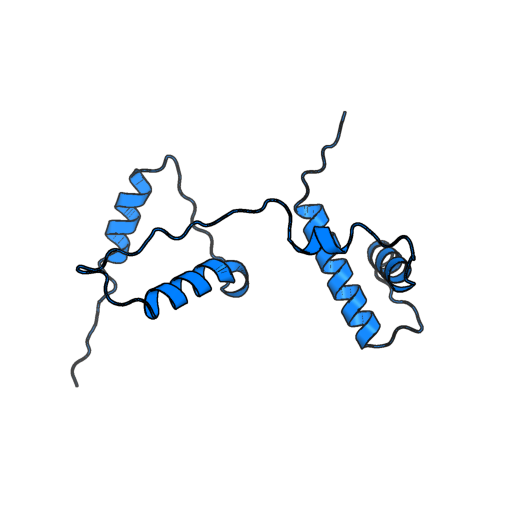 ? -16.110 -10.675 20.144 1.00 79.94 104 LYS A C 1
ATOM 852 O O . LYS A 1 104 ? -15.731 -9.546 19.836 1.00 79.94 104 LYS A O 1
ATOM 857 N N . ARG A 1 105 ? -15.625 -11.777 19.559 1.00 76.50 105 ARG A N 1
ATOM 858 C CA . ARG A 1 105 ? -14.594 -11.754 18.507 1.00 76.50 105 ARG A CA 1
ATOM 859 C C . ARG A 1 105 ? -15.048 -10.952 17.289 1.00 76.50 105 ARG A C 1
ATOM 861 O O . ARG A 1 105 ? -14.299 -10.108 16.799 1.00 76.50 105 ARG A O 1
ATOM 868 N N . THR A 1 106 ? -16.274 -11.178 16.829 1.00 77.75 106 THR A N 1
ATOM 869 C CA . THR A 1 106 ? -16.850 -10.480 15.672 1.00 77.75 106 THR A CA 1
ATOM 870 C C . THR A 1 106 ? -17.011 -8.985 15.946 1.00 77.75 106 THR A C 1
ATOM 872 O O . THR A 1 106 ? -16.616 -8.159 15.121 1.00 77.75 106 THR A O 1
ATOM 875 N N . ASN A 1 107 ? -17.517 -8.616 17.125 1.00 77.44 107 ASN A N 1
ATOM 876 C CA . ASN A 1 107 ? -17.676 -7.219 17.526 1.00 77.44 107 ASN A CA 1
ATOM 877 C C . ASN A 1 107 ? -16.323 -6.508 17.659 1.00 77.44 107 ASN A C 1
ATOM 879 O O . ASN A 1 107 ? -16.176 -5.390 17.166 1.00 77.44 107 ASN A O 1
ATOM 883 N N . TYR A 1 108 ? -15.316 -7.171 18.236 1.00 76.38 108 TYR A N 1
ATOM 884 C CA . TYR A 1 108 ? -13.950 -6.653 18.313 1.00 76.38 108 TYR A CA 1
ATOM 885 C C . TYR A 1 108 ? -13.354 -6.410 16.925 1.00 76.38 108 TYR A C 1
ATOM 887 O O . TYR A 1 108 ? -12.874 -5.317 16.635 1.00 76.38 108 TYR A O 1
ATOM 895 N N . GLN A 1 109 ? -13.437 -7.403 16.033 1.00 76.94 109 GLN A N 1
ATOM 896 C CA . GLN A 1 109 ? -12.929 -7.287 14.666 1.00 76.94 109 GLN A CA 1
ATOM 897 C C . GLN A 1 109 ? -13.586 -6.125 13.916 1.00 76.94 109 GLN A C 1
ATOM 899 O O . GLN A 1 109 ? -12.896 -5.342 13.263 1.00 76.94 109 GLN A O 1
ATOM 904 N N . LYS A 1 110 ? -14.911 -5.984 14.022 1.00 78.38 110 LYS A N 1
ATOM 905 C CA . LYS A 1 110 ? -15.647 -4.883 13.392 1.00 78.38 110 LYS A CA 1
ATOM 906 C C . LYS A 1 110 ? -15.284 -3.522 14.008 1.00 78.38 110 LYS A C 1
ATOM 908 O O . LYS A 1 110 ? -15.071 -2.570 13.263 1.00 78.38 110 LYS A O 1
ATOM 913 N N . ALA A 1 111 ? -15.126 -3.431 15.330 1.00 74.44 111 ALA A N 1
ATOM 914 C CA . ALA A 1 111 ? -14.695 -2.207 16.011 1.00 74.44 111 ALA A CA 1
ATOM 915 C C . ALA A 1 111 ? -13.265 -1.783 15.628 1.00 74.44 111 ALA A C 1
ATOM 917 O O . ALA A 1 111 ? -13.014 -0.605 15.378 1.00 74.44 111 ALA A O 1
ATOM 918 N N . CYS A 1 112 ? -12.332 -2.733 15.520 1.00 70.44 112 CYS A N 1
ATOM 919 C CA . CYS A 1 112 ? -10.978 -2.469 15.031 1.00 70.44 112 CYS A CA 1
ATOM 920 C C . CYS A 1 112 ? -10.991 -1.957 13.586 1.00 70.44 112 CYS A C 1
ATOM 922 O O . CYS A 1 112 ? -10.283 -1.002 13.271 1.00 70.44 112 CYS A O 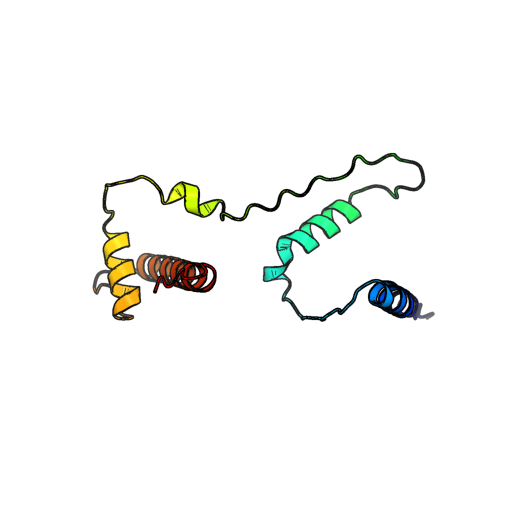1
ATOM 924 N N . LYS A 1 113 ? -11.827 -2.541 12.718 1.00 70.00 113 LYS A N 1
ATOM 925 C CA . LYS A 1 113 ? -12.007 -2.061 11.340 1.00 70.00 113 LYS A CA 1
ATOM 926 C C . LYS A 1 113 ? -12.553 -0.628 11.302 1.00 70.00 113 LYS A C 1
ATOM 928 O O . LYS A 1 113 ? -12.013 0.187 10.560 1.00 70.00 113 LYS A O 1
ATOM 933 N N . GLN A 1 114 ? -13.547 -0.304 12.133 1.00 69.31 114 GLN A N 1
ATOM 934 C CA . GLN A 1 114 ? -14.106 1.051 12.243 1.00 69.31 114 GLN A CA 1
ATOM 935 C C . GLN A 1 114 ? -13.051 2.076 12.683 1.00 69.31 114 GLN A C 1
ATOM 937 O O . GLN A 1 114 ? -12.907 3.130 12.070 1.00 69.31 114 GLN A O 1
ATOM 942 N N . PHE A 1 115 ? -12.255 1.749 13.700 1.00 66.50 115 PHE A N 1
ATOM 943 C CA . PHE A 1 115 ? -11.195 2.638 14.178 1.00 66.50 115 PHE A CA 1
ATOM 944 C C . PHE A 1 115 ? -10.117 2.897 13.111 1.00 66.50 115 PHE A C 1
ATOM 946 O O . PHE A 1 115 ? -9.637 4.019 12.953 1.00 66.50 115 PHE A O 1
ATOM 953 N N . LEU A 1 116 ? -9.744 1.870 12.342 1.00 62.16 116 LEU A N 1
ATOM 954 C CA . LEU A 1 116 ? -8.806 2.020 11.226 1.00 62.16 116 LEU A CA 1
ATOM 955 C C . LEU A 1 116 ? -9.393 2.861 10.079 1.00 62.16 116 LEU A C 1
ATOM 957 O O . LEU A 1 116 ? -8.651 3.601 9.433 1.00 62.16 116 LEU A O 1
ATOM 961 N N . PHE A 1 117 ? -10.707 2.784 9.853 1.00 57.47 117 PHE A N 1
ATOM 962 C CA . PHE A 1 117 ? -11.421 3.607 8.876 1.00 57.47 117 PHE A CA 1
ATOM 963 C C . PHE A 1 117 ? -11.446 5.094 9.272 1.00 57.47 117 PHE A C 1
ATOM 965 O O . PHE A 1 117 ? -11.133 5.958 8.451 1.00 57.47 117 PHE A O 1
ATOM 972 N N . GLU A 1 118 ? -11.725 5.403 10.541 1.00 59.69 118 GLU A N 1
ATOM 973 C CA . GLU A 1 118 ? -11.724 6.780 11.062 1.00 59.69 118 GLU A CA 1
ATOM 974 C C . GLU A 1 118 ? -10.338 7.435 11.000 1.00 59.69 118 GLU A C 1
ATOM 976 O O . GLU A 1 118 ? -10.235 8.630 10.739 1.00 59.69 118 GLU A O 1
ATOM 981 N N . ARG A 1 119 ? -9.255 6.664 11.169 1.00 56.19 119 ARG A N 1
ATOM 982 C CA . ARG A 1 119 ? -7.882 7.185 11.027 1.00 56.19 119 ARG A CA 1
ATOM 983 C C . ARG A 1 119 ? -7.439 7.399 9.578 1.00 56.19 119 ARG A C 1
ATOM 985 O O . ARG A 1 119 ? -6.464 8.114 9.362 1.00 56.19 119 ARG A O 1
ATOM 992 N N . ARG A 1 120 ? -8.099 6.757 8.608 1.00 53.06 120 ARG A N 1
ATOM 993 C CA . ARG A 1 120 ? -7.818 6.908 7.168 1.00 53.06 120 ARG A CA 1
ATOM 994 C C . ARG A 1 120 ? -8.706 7.936 6.482 1.00 53.06 120 ARG A C 1
ATOM 996 O O . ARG A 1 120 ? -8.329 8.426 5.425 1.00 53.06 120 ARG A O 1
ATOM 1003 N N . SER A 1 121 ? -9.850 8.269 7.069 1.00 41.22 121 SER A N 1
ATOM 1004 C CA . SER A 1 121 ? -10.688 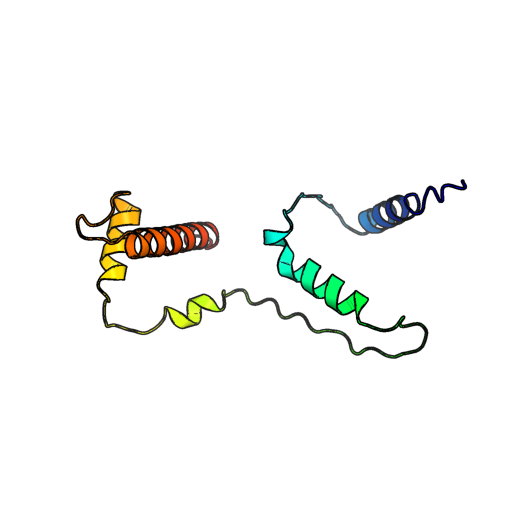9.361 6.587 1.00 41.22 121 SER A CA 1
ATOM 1005 C C . SER A 1 121 ? -10.047 10.686 7.014 1.00 41.22 121 SER A C 1
ATOM 1007 O O . SER A 1 121 ? -9.924 10.923 8.218 1.00 41.22 121 SER A O 1
ATOM 1009 N N . PRO A 1 122 ? -9.624 11.568 6.087 1.00 44.41 122 PRO A N 1
ATOM 1010 C CA . PRO A 1 122 ? -9.289 12.930 6.458 1.00 44.41 122 PRO A CA 1
ATOM 1011 C C . PRO A 1 122 ? -10.579 13.540 6.994 1.00 44.41 122 PRO A C 1
ATOM 1013 O O . PRO A 1 122 ? -11.538 13.744 6.250 1.00 44.41 122 PRO A O 1
ATOM 1016 N N . ILE A 1 123 ? -10.637 13.768 8.303 1.00 44.09 123 ILE A N 1
ATOM 1017 C CA . ILE A 1 123 ? -11.711 14.549 8.899 1.00 44.09 123 ILE A CA 1
ATOM 1018 C C . ILE A 1 123 ? -11.605 15.929 8.246 1.00 44.09 123 ILE A C 1
ATOM 1020 O O . ILE A 1 123 ? -10.710 16.702 8.585 1.00 44.09 123 ILE A O 1
ATOM 1024 N N . GLN A 1 124 ? -12.492 16.228 7.296 1.00 45.81 124 GLN A N 1
ATOM 1025 C CA . GLN A 1 124 ? -12.805 17.599 6.913 1.00 45.81 124 GLN A CA 1
ATOM 1026 C C . GLN A 1 124 ? -13.398 18.253 8.167 1.00 45.81 124 GLN A C 1
ATOM 1028 O O . GLN A 1 124 ? -14.601 18.199 8.420 1.00 45.81 124 GLN A O 1
ATOM 1033 N N . LYS A 1 125 ? -12.524 18.774 9.036 1.00 39.59 125 LYS A N 1
ATOM 1034 C CA . LYS A 1 125 ? -12.916 19.701 10.090 1.00 39.59 125 LYS A CA 1
ATOM 1035 C C . LYS A 1 125 ? -13.139 21.035 9.401 1.00 39.59 125 LYS A C 1
ATOM 1037 O O . LYS A 1 125 ? -12.206 21.809 9.229 1.00 39.59 125 LYS A O 1
ATOM 1042 N N . ASN A 1 126 ? -14.377 21.247 8.979 1.00 35.69 126 ASN A N 1
ATOM 1043 C CA . ASN A 1 126 ? -14.865 22.560 8.598 1.00 35.69 126 ASN A CA 1
ATOM 1044 C C . ASN A 1 126 ? -14.701 23.503 9.800 1.00 35.69 126 ASN A C 1
ATOM 1046 O O . ASN A 1 126 ? -15.197 23.198 10.889 1.00 35.69 126 ASN A O 1
ATOM 1050 N N . SER A 1 127 ? -14.022 24.627 9.584 1.00 44.66 127 SER A N 1
ATOM 1051 C CA . SER A 1 127 ? -14.218 25.881 10.310 1.00 44.66 127 SER A CA 1
ATOM 1052 C C . SER A 1 127 ? -13.985 27.045 9.364 1.00 44.66 127 SER A C 1
ATOM 1054 O O . SER A 1 127 ? -13.202 26.871 8.404 1.00 44.66 127 SER A O 1
#

pLDDT: mean 70.75, std 16.23, range [35.56, 94.38]

Radius of gyration: 23.57 Å; chains: 1; bounding box: 65×55×56 Å

Foldseek 3Di:
DDDDDDPPPPPVVVVVVVQVVDPHDDDDDDPPVVVVVVVVVVVVVVPDDDVPPDDDPDDDDDDDPDDPVVVVPPDDPPCPVLVVQLVCCLVPVDGDPPADPVSVVVSVVVNVVVVVVVVSDPPPPDD

Secondary structure (DSSP, 8-state):
------S-SSHHHHHHHHHTTSS--------GGG-HHHHHHHHHHHHSPP-SS-----------SS-GGGGGTS---S--HHHHHHHHHHHHS---TT--HHHHHHHHHHHHHHHHHHHHS------

Organism: Nicotiana tabacum (NCBI:txid4097)

Sequence (127 aa):
MGNSKHQTHLVYPHVEDLSKRFKSVEFKYNPRFYNELADALATLASVLPDPGNVHIDPLEIQVRERHSYCNAIEMEPDVQPWNHDIKRFVKTKEYPEQASGDQKRTNYQKACKQFLFERRSPIQKNS